Protein AF-A0A519ZAC5-F1 (afdb_monomer_lite)

Sequence (35 aa):
FIATQDLGRVYSDGSFEVLGRFDNSDIRGCNLLIS

Structure (mmCIF, N/CA/C/O backbone):
data_AF-A0A519ZAC5-F1
#
_entry.id   AF-A0A519ZAC5-F1
#
loop_
_atom_site.group_PDB
_atom_site.id
_atom_site.type_symbol
_atom_site.label_atom_id
_atom_site.label_alt_id
_atom_site.label_comp_id
_atom_site.label_asym_id
_atom_site.label_entity_id
_atom_site.label_seq_id
_atom_site.pdbx_PDB_ins_code
_atom_site.Cartn_x
_atom_site.Cartn_y
_atom_site.Cartn_z
_atom_site.occupancy
_atom_site.B_iso_or_equiv
_atom_site.auth_seq_id
_atom_site.auth_comp_id
_atom_site.auth_asym_id
_atom_site.auth_atom_id
_atom_site.pdbx_PDB_model_num
ATOM 1 N N . PHE A 1 1 ? -2.008 13.791 -5.482 1.00 62.44 1 PHE A N 1
ATOM 2 C CA . PHE A 1 1 ? -2.510 12.465 -5.071 1.00 62.44 1 PHE A CA 1
ATOM 3 C C . PHE A 1 1 ? -1.387 11.474 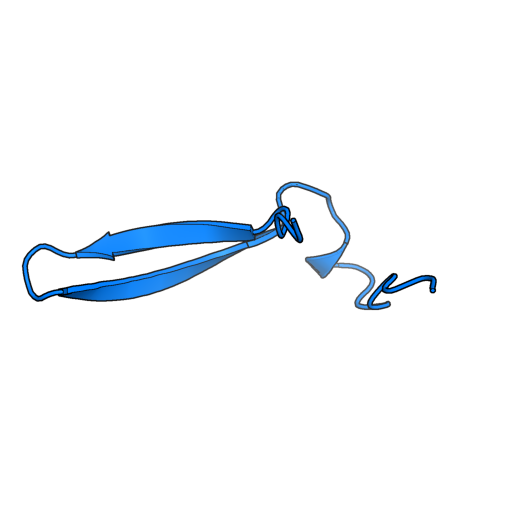-5.307 1.00 62.44 1 PHE A C 1
ATOM 5 O O . PHE A 1 1 ? -0.878 11.443 -6.418 1.00 62.44 1 PHE A O 1
ATOM 12 N N . ILE A 1 2 ? -0.946 10.763 -4.271 1.00 57.12 2 ILE A N 1
ATOM 13 C CA . ILE A 1 2 ? 0.088 9.730 -4.384 1.00 57.12 2 ILE A CA 1
ATOM 14 C C . ILE A 1 2 ? -0.629 8.404 -4.146 1.00 57.12 2 ILE A C 1
ATOM 16 O O . ILE A 1 2 ? -1.044 8.131 -3.023 1.00 57.12 2 ILE A O 1
ATOM 20 N N . ALA A 1 3 ? -0.834 7.634 -5.212 1.00 64.88 3 ALA A N 1
ATOM 21 C CA . ALA A 1 3 ? -1.290 6.255 -5.118 1.00 64.88 3 ALA A CA 1
ATOM 22 C C . ALA A 1 3 ? -0.065 5.354 -5.162 1.00 64.88 3 ALA A C 1
ATOM 24 O O . ALA A 1 3 ? 0.680 5.366 -6.143 1.00 64.88 3 ALA A O 1
ATOM 25 N N . THR A 1 4 ? 0.153 4.591 -4.098 1.00 70.75 4 THR A N 1
ATOM 26 C CA . THR A 1 4 ? 1.176 3.556 -4.113 1.00 70.75 4 THR A CA 1
ATOM 27 C C . THR A 1 4 ? 0.604 2.328 -4.815 1.00 70.75 4 THR A C 1
ATOM 29 O O . THR A 1 4 ? -0.562 1.982 -4.642 1.00 70.75 4 THR A O 1
ATOM 32 N N . GLN A 1 5 ? 1.405 1.669 -5.648 1.00 78.00 5 GLN A N 1
ATOM 33 C CA . GLN A 1 5 ? 1.012 0.424 -6.323 1.00 78.00 5 GLN A CA 1
ATOM 34 C C . GLN A 1 5 ? 1.194 -0.786 -5.384 1.00 78.00 5 GLN A C 1
ATOM 36 O O . GLN A 1 5 ? 1.692 -1.835 -5.790 1.00 78.00 5 GLN A O 1
ATOM 41 N N . ASP A 1 6 ? 0.864 -0.599 -4.102 1.00 83.50 6 ASP A N 1
ATOM 42 C CA . ASP A 1 6 ? 0.919 -1.624 -3.062 1.00 83.50 6 ASP A CA 1
ATOM 43 C C . ASP A 1 6 ? -0.390 -2.398 -3.021 1.00 83.50 6 ASP A C 1
ATOM 45 O O . ASP A 1 6 ? -1.474 -1.811 -2.977 1.00 83.50 6 ASP A O 1
ATOM 49 N N . LEU A 1 7 ? -0.288 -3.722 -2.974 1.00 86.12 7 LEU A N 1
ATOM 50 C CA . LEU A 1 7 ? -1.413 -4.568 -2.630 1.00 86.12 7 LEU A CA 1
ATOM 51 C C . LEU A 1 7 ? -1.471 -4.721 -1.111 1.00 86.12 7 LEU A C 1
ATOM 53 O O . LEU A 1 7 ? -0.473 -5.025 -0.455 1.00 86.12 7 LEU A O 1
ATOM 57 N N . GLY A 1 8 ? -2.664 -4.568 -0.550 1.00 90.44 8 GLY A N 1
ATOM 58 C CA . GLY A 1 8 ? -2.879 -4.794 0.869 1.00 90.44 8 GLY A CA 1
ATOM 59 C C . GLY A 1 8 ? -4.249 -5.365 1.177 1.00 90.44 8 GLY A C 1
ATOM 60 O O . GLY A 1 8 ? -5.173 -5.304 0.362 1.00 90.44 8 GLY A O 1
ATOM 61 N N . ARG A 1 9 ? -4.367 -5.933 2.374 1.00 93.00 9 ARG A N 1
ATOM 62 C CA . ARG A 1 9 ? -5.603 -6.491 2.921 1.00 93.00 9 ARG A CA 1
ATOM 63 C C . ARG A 1 9 ? -5.948 -5.779 4.220 1.00 93.00 9 ARG A C 1
ATOM 65 O O . ARG A 1 9 ? -5.102 -5.650 5.096 1.00 93.00 9 ARG A O 1
ATOM 72 N N . VAL A 1 10 ? -7.206 -5.364 4.342 1.00 95.12 10 VAL A N 1
ATOM 73 C CA . VAL A 1 10 ? -7.783 -4.881 5.601 1.00 95.12 10 VAL A CA 1
ATOM 74 C C . VAL A 1 10 ? -8.552 -6.030 6.243 1.00 95.12 10 VAL A C 1
ATOM 76 O O . VAL A 1 10 ? -9.367 -6.679 5.584 1.00 95.12 10 VAL A O 1
ATOM 79 N N . TYR A 1 11 ? -8.286 -6.2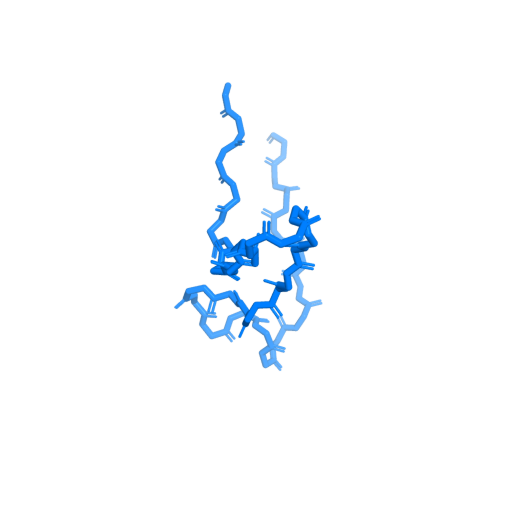82 7.517 1.00 96.88 11 TYR A N 1
ATOM 80 C CA . TYR A 1 11 ? -8.983 -7.273 8.326 1.00 96.88 11 TYR A CA 1
ATOM 81 C C . TYR A 1 11 ? -10.190 -6.655 9.038 1.00 96.88 11 TYR A C 1
ATOM 83 O O . TYR A 1 11 ? -10.299 -5.441 9.203 1.00 96.88 11 TYR A O 1
ATOM 91 N N . SER A 1 12 ? -11.121 -7.502 9.482 1.00 96.75 12 SER A N 1
ATOM 92 C CA . SER A 1 12 ? -12.350 -7.068 10.164 1.00 96.75 12 SER A CA 1
ATOM 93 C C . SER A 1 12 ? -12.108 -6.392 11.516 1.00 96.75 12 SER A C 1
ATOM 95 O O . SER A 1 12 ? -12.976 -5.673 11.996 1.00 96.75 12 SER A O 1
ATOM 97 N N . ASP A 1 13 ? -10.949 -6.627 12.131 1.00 96.38 13 ASP A N 1
ATOM 98 C CA . ASP A 1 13 ? -10.505 -5.963 13.362 1.00 96.38 13 ASP A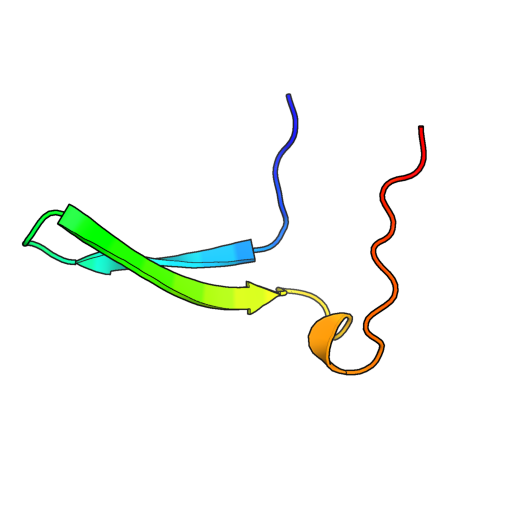 CA 1
ATOM 99 C C . ASP A 1 13 ? -9.857 -4.589 13.104 1.00 96.38 13 ASP A C 1
ATOM 101 O O . ASP A 1 13 ? -9.444 -3.909 14.042 1.00 96.38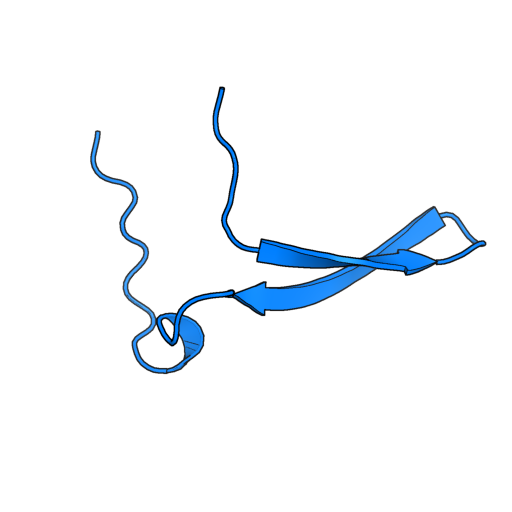 13 ASP A O 1
ATOM 105 N N . GLY A 1 14 ? -9.781 -4.167 11.837 1.00 95.06 14 GLY A N 1
ATOM 106 C CA . GLY A 1 14 ? -9.178 -2.908 11.413 1.00 95.06 14 GLY A CA 1
ATOM 107 C C . GLY A 1 14 ? -7.666 -2.977 11.203 1.00 95.06 14 GLY A C 1
ATOM 108 O O . GLY A 1 14 ? -7.071 -1.965 10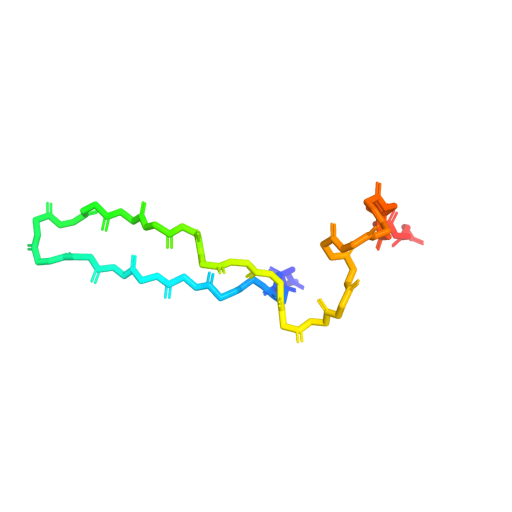.834 1.00 95.06 14 GLY A O 1
ATOM 109 N N . SER A 1 15 ? -7.034 -4.138 11.403 1.00 95.94 15 SER A N 1
ATOM 110 C CA . SER A 1 15 ? -5.622 -4.316 11.068 1.00 95.94 15 SER A CA 1
ATOM 111 C C . SER A 1 15 ? -5.405 -4.355 9.550 1.00 95.94 15 SER A C 1
ATOM 113 O O . SER A 1 15 ? -6.314 -4.651 8.769 1.00 95.94 15 SER A O 1
ATOM 115 N N . PHE A 1 16 ? -4.189 -4.018 9.120 1.00 94.50 16 PHE A N 1
ATOM 116 C CA . PHE A 1 16 ? -3.804 -3.972 7.712 1.00 94.50 16 PHE A CA 1
ATOM 117 C C . PHE A 1 16 ? -2.514 -4.754 7.480 1.00 94.50 16 PHE A C 1
ATOM 119 O O . PHE A 1 16 ? -1.566 -4.645 8.257 1.00 94.50 16 PHE A O 1
ATOM 126 N N . GLU A 1 17 ? -2.469 -5.503 6.384 1.00 92.31 17 GLU A N 1
ATOM 127 C CA . GLU A 1 17 ? -1.305 -6.268 5.945 1.00 92.31 17 GLU A CA 1
ATOM 128 C C . GLU A 1 17 ? -0.910 -5.874 4.523 1.00 92.31 17 GLU A C 1
ATOM 130 O O . GLU A 1 17 ? -1.755 -5.783 3.628 1.00 92.31 17 GLU A O 1
ATOM 135 N N . VAL A 1 18 ? 0.394 -5.674 4.320 1.00 89.88 18 VAL A N 1
ATOM 136 C CA . VAL A 1 18 ? 0.998 -5.437 3.006 1.00 89.88 18 VAL A CA 1
ATOM 137 C C . VAL A 1 18 ? 1.298 -6.788 2.362 1.00 89.88 18 VAL A C 1
ATOM 139 O O . VAL A 1 18 ? 2.045 -7.586 2.922 1.00 89.88 18 VAL A O 1
ATOM 142 N N . LEU A 1 19 ? 0.727 -7.035 1.184 1.00 87.50 19 LEU A N 1
ATOM 143 C CA . LEU A 1 19 ? 0.862 -8.299 0.449 1.00 87.50 19 LEU A CA 1
ATOM 144 C C . LEU A 1 19 ? 1.972 -8.266 -0.616 1.00 87.50 19 LEU A C 1
ATOM 146 O O . LEU A 1 19 ? 2.272 -9.302 -1.205 1.00 87.50 19 LEU A O 1
ATOM 150 N N . GLY A 1 20 ? 2.565 -7.094 -0.859 1.00 83.00 20 GLY A N 1
ATOM 151 C CA . GLY A 1 20 ? 3.622 -6.868 -1.848 1.00 83.00 20 GLY A CA 1
ATOM 152 C C . GLY A 1 20 ? 3.261 -5.776 -2.855 1.00 83.00 20 GLY A C 1
ATOM 153 O O . GLY A 1 20 ? 2.189 -5.165 -2.788 1.00 83.00 20 GLY A O 1
ATOM 154 N N . ARG A 1 21 ? 4.166 -5.519 -3.795 1.00 80.94 21 ARG A N 1
ATOM 155 C CA . ARG A 1 21 ? 3.979 -4.581 -4.908 1.00 80.94 21 ARG A CA 1
ATOM 156 C C . ARG A 1 21 ? 3.292 -5.274 -6.081 1.00 80.94 21 ARG A C 1
ATOM 158 O O . ARG A 1 21 ? 3.471 -6.466 -6.314 1.00 80.94 21 ARG A O 1
ATOM 165 N N . PHE A 1 22 ? 2.495 -4.523 -6.841 1.00 72.31 22 PHE A N 1
ATOM 166 C CA . PHE A 1 22 ? 1.885 -5.056 -8.064 1.00 72.31 22 PHE A CA 1
ATOM 167 C C . PHE A 1 22 ? 2.926 -5.357 -9.153 1.00 72.31 22 PHE A C 1
ATOM 169 O O . PHE A 1 22 ? 2.752 -6.278 -9.950 1.00 72.31 22 PHE A O 1
ATOM 176 N N . ASP A 1 23 ? 4.007 -4.580 -9.202 1.00 71.38 23 ASP A N 1
ATOM 177 C CA . ASP A 1 23 ? 5.132 -4.829 -10.092 1.00 71.38 23 ASP A CA 1
ATOM 178 C C . ASP A 1 23 ? 6.208 -5.688 -9.403 1.00 71.38 23 ASP A C 1
ATOM 180 O O . ASP A 1 23 ? 6.319 -5.744 -8.182 1.00 71.38 23 ASP A O 1
ATOM 184 N N . ASN A 1 24 ? 7.055 -6.359 -10.191 1.00 63.00 24 ASN A N 1
ATOM 185 C CA . ASN A 1 24 ? 8.185 -7.160 -9.688 1.00 63.00 24 ASN A CA 1
ATOM 186 C C . ASN A 1 24 ? 9.300 -6.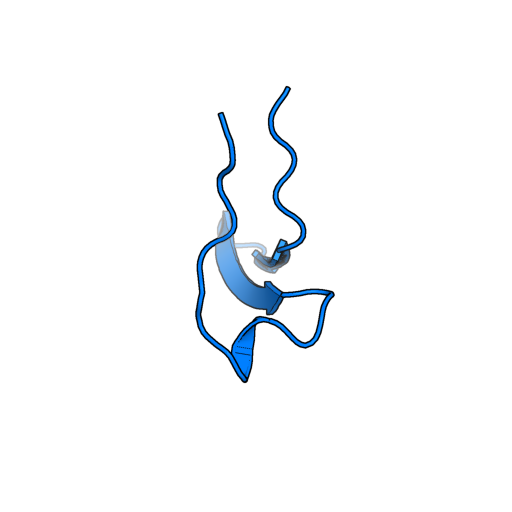305 -9.030 1.00 63.00 24 ASN A C 1
ATOM 188 O O . ASN A 1 24 ? 10.456 -6.735 -8.961 1.00 63.00 24 ASN A O 1
ATOM 192 N N . SER A 1 25 ? 8.995 -5.085 -8.579 1.00 62.19 25 SER A N 1
ATOM 193 C CA . SER A 1 25 ? 9.943 -4.194 -7.909 1.00 62.19 25 SER A CA 1
ATOM 194 C C . SER A 1 25 ? 10.389 -4.734 -6.546 1.00 62.19 25 SER A C 1
ATOM 196 O O . SER A 1 25 ? 11.513 -4.452 -6.133 1.00 62.19 25 SER A O 1
ATOM 198 N N . ASP A 1 26 ? 9.602 -5.613 -5.913 1.00 60.28 26 ASP A N 1
ATOM 199 C CA . ASP A 1 26 ? 9.976 -6.297 -4.664 1.00 60.28 26 ASP A CA 1
ATOM 200 C C . ASP A 1 26 ? 11.271 -7.124 -4.800 1.00 60.28 26 ASP A C 1
ATOM 202 O O . ASP A 1 26 ? 12.062 -7.207 -3.862 1.00 60.28 26 ASP A O 1
ATOM 206 N N . ILE A 1 27 ? 11.548 -7.690 -5.986 1.00 60.34 27 ILE A N 1
ATOM 207 C CA . ILE A 1 27 ? 12.770 -8.481 -6.259 1.00 60.34 27 ILE A CA 1
ATOM 208 C C . ILE A 1 27 ? 14.005 -7.574 -6.408 1.00 60.34 27 ILE A C 1
ATOM 210 O O . ILE A 1 27 ? 15.148 -8.015 -6.272 1.00 60.34 27 ILE A O 1
ATOM 214 N N . ARG A 1 28 ? 13.800 -6.294 -6.725 1.00 58.50 28 ARG A N 1
ATOM 215 C CA . ARG A 1 28 ? 14.840 -5.334 -7.114 1.00 58.50 28 ARG A CA 1
ATOM 216 C C . ARG A 1 28 ? 14.575 -4.027 -6.375 1.00 58.50 28 ARG A C 1
ATOM 218 O O . ARG A 1 28 ? 14.253 -3.043 -7.027 1.00 58.50 28 ARG A O 1
ATOM 225 N N . GLY A 1 29 ? 14.675 -4.058 -5.040 1.00 53.84 29 GLY A N 1
ATOM 226 C CA . GLY A 1 29 ? 14.288 -3.010 -4.076 1.00 53.84 29 GLY A CA 1
ATOM 227 C C . GLY A 1 29 ? 14.893 -1.611 -4.275 1.00 53.84 29 GLY A C 1
ATOM 228 O O . GLY A 1 29 ? 15.554 -1.069 -3.393 1.00 53.84 29 GLY A O 1
ATOM 229 N N . CYS A 1 30 ? 14.645 -0.999 -5.425 1.00 58.06 30 CYS A N 1
ATOM 230 C CA . CYS A 1 30 ? 14.954 0.378 -5.751 1.00 58.06 30 CYS A CA 1
ATOM 231 C C . CYS A 1 30 ? 13.640 1.158 -5.708 1.00 58.06 30 CYS A C 1
ATOM 233 O O . CYS A 1 30 ? 12.791 1.029 -6.587 1.00 58.06 30 CYS A O 1
ATOM 235 N N . ASN A 1 31 ? 13.476 1.956 -4.654 1.00 57.38 31 ASN A N 1
ATOM 236 C CA . ASN A 1 31 ? 12.307 2.802 -4.451 1.00 57.38 31 ASN A CA 1
ATOM 237 C C . ASN A 1 31 ? 12.343 3.955 -5.475 1.00 57.38 31 ASN A C 1
ATOM 239 O O . ASN A 1 31 ? 13.179 4.853 -5.378 1.00 57.38 31 ASN A O 1
ATOM 243 N N . LEU A 1 32 ? 11.482 3.897 -6.493 1.00 58.56 32 LEU A N 1
ATOM 244 C CA . LEU A 1 32 ? 11.399 4.868 -7.592 1.00 58.56 32 LEU A CA 1
ATOM 245 C C . LEU A 1 32 ? 10.471 6.030 -7.216 1.00 58.56 32 LEU A C 1
ATOM 247 O O . LEU A 1 32 ? 9.436 6.240 -7.843 1.00 58.56 32 LEU A O 1
ATOM 251 N N . LEU A 1 33 ? 10.818 6.790 -6.176 1.00 60.56 33 LEU A N 1
ATOM 252 C CA . LEU A 1 33 ? 10.167 8.080 -5.945 1.00 60.56 33 LEU A CA 1
ATOM 253 C C . LEU A 1 33 ? 10.960 9.149 -6.706 1.00 60.56 33 LEU A C 1
ATOM 255 O O . LEU A 1 33 ? 11.928 9.701 -6.188 1.00 60.56 33 LEU A O 1
ATOM 259 N N . ILE A 1 34 ? 10.603 9.382 -7.969 1.00 59.62 34 ILE A N 1
ATOM 260 C CA . ILE A 1 34 ? 11.166 10.490 -8.751 1.00 59.62 34 ILE A CA 1
ATOM 261 C C . ILE A 1 34 ? 10.307 11.732 -8.486 1.00 59.62 34 ILE A C 1
ATOM 263 O O . ILE A 1 34 ? 9.081 11.664 -8.581 1.00 59.62 34 ILE A O 1
ATOM 267 N N . SER A 1 35 ? 10.972 12.823 -8.091 1.00 46.16 35 SER A N 1
ATOM 268 C CA . SER A 1 35 ? 10.376 14.148 -7.868 1.00 46.16 35 SER A CA 1
ATOM 269 C C . SER A 1 35 ? 10.022 14.861 -9.166 1.00 46.16 35 SER A C 1
ATOM 271 O O . SER A 1 35 ? 10.697 14.610 -10.187 1.00 46.16 35 SER A O 1
#

Foldseek 3Di:
DDDAQWDKDADPVRDIDTPGGPDPCVVVVDPPPDD

Secondary structure (DSSP, 8-state):
-----EEEEE-TTS-EEEEEESSGGGGS-------

pLDDT: mean 75.22, std 15.86, range [46.16, 96.88]

Radius of gyration: 12.05 Å; chains: 1; bounding box: 27×23×24 Å